Protein AF-A0A927YV69-F1 (afdb_monomer)

Sequence (171 aa):
MAHRVKCYYCGITFDRDKLVDCVKVNGSRYAHLECHLRAQEQKTQEEKDLEMLEQYIINLLQIDYINPRVRKQINDYREQYHYSYTGMLKSLKYFYEVKKNDIAKAKGGIGIIPYVYQDAYNYYYHIWLANQSNQAKPVEQYQPQERVIKIPIPKRVEKKKKLFSFLEEEE

Solvent-accessible surface area (backbone atoms only — not comparable to full-atom values): 10759 Å² total; per-residue (Å²): 133,84,53,72,43,52,22,76,82,81,63,52,74,45,47,57,88,78,45,88,61,64,38,79,77,53,94,94,41,37,25,45,40,69,58,50,50,53,54,60,68,68,48,51,71,66,56,54,33,42,52,52,35,53,53,50,49,28,66,73,70,73,42,99,63,84,52,71,69,41,56,50,50,55,48,47,39,40,72,77,67,65,51,49,50,61,54,54,41,46,17,51,44,37,46,45,70,70,66,59,50,73,69,79,79,42,77,89,47,70,83,59,42,84,79,38,37,64,59,29,50,52,53,56,48,54,52,47,52,52,50,62,68,42,73,84,53,64,72,92,75,64,76,80,86,82,80,86,79,83,79,74,80,85,75,81,81,80,76,81,74,78,91,69,94,79,87,89,86,85,134

Radius of gyration: 31.93 Å; Cα contacts (8 Å, |Δi|>4): 120; chains: 1; bounding box: 104×58×64 Å

Secondary structure (DSSP, 8-state):
---EEEBTTT--EEETTT-S-EEEEETTEEEEHHHHHHHHHTS-HHHHHHHHHHHHHHHHHT-SS--HHHHHHHHHHHHTT---HHHHHHHHHIIIIIS---GGGGTTS-TTHHHHHHHHHHHHHHHHHHHHHHTTS-GGG----------PPPPP------S--SS----

Structure (mmCIF, N/CA/C/O backbone):
data_AF-A0A927YV69-F1
#
_entry.id   AF-A0A927YV69-F1
#
loop_
_atom_site.group_PDB
_atom_site.id
_atom_site.type_symbol
_atom_site.label_atom_id
_atom_site.label_alt_id
_atom_site.label_comp_id
_atom_site.label_asym_id
_atom_site.label_entity_id
_atom_site.label_seq_id
_atom_site.pdbx_PDB_ins_code
_atom_site.Cartn_x
_atom_site.Cartn_y
_atom_site.Cartn_z
_atom_site.occupancy
_atom_site.B_iso_or_equiv
_atom_site.auth_seq_id
_atom_site.auth_comp_id
_atom_site.auth_asym_id
_atom_site.auth_atom_id
_atom_site.pdbx_PDB_model_num
ATOM 1 N N . MET A 1 1 ? 18.018 -28.163 -32.439 1.00 50.75 1 MET A N 1
ATOM 2 C CA . MET A 1 1 ? 18.824 -26.923 -32.495 1.00 50.75 1 MET A CA 1
ATOM 3 C C . MET A 1 1 ? 19.106 -26.502 -31.066 1.00 50.75 1 MET A C 1
ATOM 5 O O . MET A 1 1 ? 18.161 -26.434 -30.301 1.00 50.75 1 MET A O 1
ATOM 9 N N . ALA A 1 2 ? 20.368 -26.310 -30.678 1.00 54.34 2 ALA A N 1
ATOM 10 C CA . ALA A 1 2 ? 20.711 -25.915 -29.312 1.00 54.34 2 ALA A CA 1
ATOM 11 C C . ALA A 1 2 ? 20.435 -24.414 -29.121 1.00 54.34 2 ALA A C 1
ATOM 13 O O . ALA A 1 2 ? 21.134 -23.577 -29.696 1.00 54.34 2 ALA A O 1
ATOM 14 N N . HIS A 1 3 ? 19.395 -24.067 -28.359 1.00 69.12 3 HIS A N 1
ATOM 15 C CA . HIS A 1 3 ? 19.089 -22.675 -28.033 1.00 69.12 3 HIS A CA 1
ATOM 16 C C . HIS A 1 3 ? 20.013 -22.173 -26.912 1.00 69.12 3 HIS A C 1
ATOM 18 O O . HIS A 1 3 ? 19.663 -22.202 -25.730 1.00 69.12 3 HIS A O 1
ATOM 24 N N . ARG A 1 4 ? 21.210 -21.712 -27.299 1.00 78.62 4 ARG A N 1
ATOM 25 C CA . ARG A 1 4 ? 22.166 -21.054 -26.396 1.00 78.62 4 ARG A CA 1
ATOM 26 C C . ARG A 1 4 ? 21.621 -19.702 -25.946 1.00 78.62 4 ARG A C 1
ATOM 28 O O . ARG A 1 4 ? 21.375 -18.824 -26.770 1.00 78.62 4 ARG A O 1
ATOM 35 N N . VAL A 1 5 ? 21.474 -19.523 -24.640 1.00 80.56 5 VAL A N 1
ATOM 36 C CA . VAL A 1 5 ? 21.018 -18.281 -24.006 1.00 80.56 5 VAL A CA 1
ATOM 37 C C . VAL A 1 5 ? 22.045 -17.807 -22.981 1.00 80.56 5 VAL A C 1
ATOM 39 O O . VAL A 1 5 ? 22.773 -18.601 -22.391 1.00 80.56 5 VAL A O 1
ATOM 42 N N . LYS A 1 6 ? 22.135 -16.491 -22.778 1.00 83.50 6 LYS A N 1
ATOM 43 C CA . LYS A 1 6 ? 23.016 -15.882 -21.774 1.00 83.50 6 LYS A CA 1
ATOM 44 C C . LYS A 1 6 ? 22.229 -15.627 -20.491 1.00 83.50 6 LYS A C 1
ATOM 46 O O . LYS A 1 6 ? 21.178 -14.990 -20.550 1.00 83.50 6 LYS A O 1
ATOM 51 N N . CYS A 1 7 ? 22.751 -16.079 -19.351 1.00 82.56 7 CYS A N 1
ATOM 52 C CA . CYS A 1 7 ? 22.155 -15.799 -18.047 1.00 82.56 7 CYS A CA 1
ATOM 53 C C . CYS A 1 7 ? 22.184 -14.295 -17.742 1.00 82.56 7 CYS A C 1
ATOM 55 O O . CYS A 1 7 ? 23.237 -13.665 -17.841 1.00 82.56 7 CYS A O 1
ATOM 57 N N . TYR A 1 8 ? 21.042 -13.735 -17.331 1.00 81.69 8 TYR A N 1
ATOM 58 C CA . TYR A 1 8 ? 20.912 -12.311 -17.004 1.00 81.69 8 TYR A CA 1
ATOM 59 C C . TYR A 1 8 ? 21.804 -11.855 -15.835 1.00 81.69 8 TYR A C 1
ATOM 61 O O . TYR A 1 8 ? 22.323 -10.745 -15.876 1.00 81.69 8 TYR A O 1
ATOM 69 N N . TYR A 1 9 ? 22.010 -12.707 -14.824 1.00 82.56 9 TYR A N 1
ATOM 70 C CA . TYR A 1 9 ? 22.732 -12.334 -13.601 1.00 82.56 9 TYR A CA 1
ATOM 71 C C . TYR A 1 9 ? 24.230 -12.661 -13.654 1.00 82.56 9 TYR A C 1
ATOM 73 O O . TYR A 1 9 ? 25.049 -11.820 -13.306 1.00 82.56 9 TYR A O 1
ATOM 81 N N . CYS A 1 10 ? 24.609 -13.866 -14.101 1.00 80.50 10 CYS A N 1
ATOM 82 C CA . CYS A 1 10 ? 26.016 -14.296 -14.110 1.00 80.50 10 CYS A CA 1
ATOM 83 C C . CYS A 1 10 ? 26.719 -14.130 -15.466 1.00 80.50 10 CYS A C 1
ATOM 85 O O . CYS A 1 10 ? 27.934 -14.267 -15.548 1.00 80.50 10 CYS A O 1
ATOM 87 N N . GLY A 1 11 ? 25.978 -13.874 -16.550 1.00 81.31 11 GLY A N 1
ATOM 88 C CA . GLY A 1 11 ? 26.547 -13.659 -17.882 1.00 81.31 11 GLY A CA 1
ATOM 89 C C . GLY A 1 11 ? 27.100 -14.906 -18.585 1.00 81.31 11 GLY A C 1
ATOM 90 O O . GLY A 1 11 ? 27.575 -14.786 -19.714 1.00 81.31 11 GLY A O 1
ATOM 91 N N . ILE A 1 12 ? 27.012 -16.089 -17.973 1.00 84.94 12 ILE A N 1
ATOM 92 C CA . ILE A 1 12 ? 27.445 -17.361 -18.569 1.00 84.94 12 ILE A CA 1
ATOM 93 C C . ILE A 1 12 ? 26.427 -17.804 -19.631 1.00 84.94 12 ILE A C 1
ATOM 95 O O . ILE A 1 12 ? 25.218 -17.616 -19.465 1.00 84.94 12 ILE A O 1
ATOM 99 N N . THR A 1 13 ? 26.917 -18.371 -20.736 1.00 82.50 13 THR A N 1
ATOM 100 C CA . THR A 1 13 ? 26.061 -18.961 -21.778 1.00 82.50 13 THR A CA 1
ATOM 101 C C . THR A 1 13 ? 25.729 -20.410 -21.440 1.00 82.50 13 THR A C 1
ATOM 103 O O . THR A 1 13 ? 26.623 -21.176 -21.091 1.00 82.50 13 THR A O 1
ATOM 106 N N . PHE A 1 14 ? 24.455 -20.779 -21.537 1.00 81.62 14 PHE A N 1
ATOM 107 C CA . PHE A 1 14 ? 23.969 -22.131 -21.274 1.00 81.62 14 PHE A CA 1
ATOM 108 C C . PHE A 1 14 ? 22.928 -22.547 -22.320 1.00 81.62 14 PHE A C 1
ATOM 110 O O . PHE A 1 14 ? 22.270 -21.706 -22.937 1.00 81.62 14 PHE A O 1
ATOM 117 N N . ASP A 1 15 ? 22.803 -23.852 -22.553 1.00 79.44 15 ASP A N 1
ATOM 118 C CA . ASP A 1 15 ? 21.796 -24.411 -23.459 1.00 79.44 15 ASP A CA 1
ATOM 119 C C . ASP A 1 15 ? 20.459 -24.533 -22.716 1.00 79.44 15 ASP A C 1
ATOM 121 O O . ASP A 1 15 ? 20.340 -25.332 -21.786 1.00 79.44 15 ASP A O 1
ATOM 125 N N . ARG A 1 16 ? 19.438 -23.780 -23.147 1.00 69.00 16 ARG A N 1
ATOM 126 C CA . ARG A 1 16 ? 18.108 -23.775 -22.511 1.00 69.00 16 ARG A CA 1
ATOM 127 C C . ARG A 1 16 ? 17.454 -25.157 -22.491 1.00 69.00 16 ARG A C 1
ATOM 129 O O . ARG A 1 16 ? 16.836 -25.521 -21.506 1.00 69.00 16 ARG A O 1
ATOM 136 N N . ASP A 1 17 ? 17.592 -25.919 -23.574 1.00 70.19 17 ASP A N 1
ATOM 137 C CA . ASP A 1 17 ? 16.862 -27.184 -23.737 1.00 70.19 17 ASP A CA 1
ATOM 138 C C . ASP A 1 17 ? 17.559 -28.373 -23.043 1.00 70.19 17 ASP A C 1
ATOM 140 O O . ASP A 1 17 ? 16.985 -29.452 -22.944 1.00 70.19 17 ASP A O 1
ATOM 144 N N . LYS A 1 18 ? 18.803 -28.189 -22.572 1.00 69.31 18 LYS A N 1
ATOM 145 C CA . LYS A 1 18 ? 19.555 -29.206 -21.812 1.00 69.31 18 LYS A CA 1
ATOM 146 C C . LYS A 1 18 ? 19.528 -28.964 -20.307 1.00 69.31 18 LYS A C 1
ATOM 148 O O . LYS A 1 18 ? 19.755 -29.897 -19.544 1.00 69.31 18 LYS A O 1
ATOM 153 N N . LEU A 1 19 ? 19.306 -27.721 -19.886 1.00 66.12 19 LEU A N 1
ATOM 154 C CA . LEU A 1 19 ? 19.276 -27.336 -18.482 1.00 66.12 19 LEU A CA 1
ATOM 155 C C . LEU A 1 19 ? 17.821 -27.322 -17.993 1.00 66.12 19 LEU A C 1
ATOM 157 O O . LEU A 1 19 ? 17.028 -26.503 -18.452 1.00 66.12 19 LEU A O 1
ATOM 161 N N . VAL A 1 20 ? 17.477 -28.216 -17.063 1.00 63.56 20 VAL A N 1
ATOM 162 C CA . VAL A 1 20 ? 16.111 -28.327 -16.511 1.00 63.56 20 VAL A CA 1
ATOM 163 C C . VAL A 1 20 ? 15.734 -27.078 -15.695 1.00 63.56 20 VAL A C 1
ATOM 165 O O . VAL A 1 20 ? 14.602 -26.608 -15.767 1.00 63.56 20 VAL A O 1
ATOM 168 N N . ASP A 1 21 ? 16.705 -26.466 -15.013 1.00 71.12 21 ASP A N 1
ATOM 169 C CA . ASP A 1 21 ? 16.467 -25.402 -14.030 1.00 71.12 21 ASP A CA 1
ATOM 170 C C . ASP A 1 21 ? 16.721 -23.991 -14.593 1.00 71.12 21 ASP A C 1
ATOM 172 O O . ASP A 1 21 ? 17.604 -23.254 -14.136 1.00 71.12 21 ASP A O 1
ATOM 176 N N . CYS A 1 22 ? 15.958 -23.587 -15.614 1.00 76.81 22 CYS A N 1
ATOM 177 C CA . CYS A 1 22 ? 16.023 -22.234 -16.176 1.00 76.81 22 CYS A CA 1
ATOM 178 C C . CYS A 1 22 ? 14.712 -21.448 -16.008 1.00 76.81 22 CYS A C 1
ATOM 180 O O . CYS A 1 22 ? 13.616 -21.959 -16.221 1.00 76.81 22 CYS A O 1
ATOM 182 N N . VAL A 1 23 ? 14.832 -20.167 -15.644 1.00 81.81 23 VAL A N 1
ATOM 183 C CA . VAL A 1 23 ? 13.699 -19.255 -15.425 1.00 81.81 23 VAL A CA 1
ATOM 184 C C . VAL A 1 23 ? 13.764 -18.091 -16.404 1.00 81.81 23 VAL A C 1
ATOM 186 O O . VAL A 1 23 ? 14.825 -17.525 -16.685 1.00 81.81 23 VAL A O 1
ATOM 189 N N . LYS A 1 24 ? 12.600 -17.717 -16.932 1.00 81.62 24 LYS A N 1
ATOM 190 C CA . LYS A 1 24 ? 12.426 -16.554 -17.801 1.00 81.62 24 LYS A CA 1
ATOM 191 C C . LYS A 1 24 ? 12.266 -15.303 -16.932 1.00 81.62 24 LYS A C 1
ATOM 193 O O . LYS A 1 24 ? 11.266 -15.168 -16.241 1.00 81.62 24 LYS A O 1
ATOM 198 N N . VAL A 1 25 ? 13.254 -14.407 -16.959 1.00 77.06 25 VAL A N 1
ATOM 199 C CA . VAL A 1 25 ? 13.299 -13.230 -16.066 1.00 77.06 25 VAL A CA 1
ATOM 200 C C . VAL A 1 25 ? 12.512 -12.058 -16.645 1.00 77.06 25 VAL A C 1
ATOM 202 O O . VAL A 1 25 ? 11.724 -11.432 -15.948 1.00 77.06 25 VAL A O 1
ATOM 205 N N . ASN A 1 26 ? 12.735 -11.732 -17.921 1.00 73.94 26 ASN A N 1
ATOM 206 C CA . ASN A 1 26 ? 12.067 -10.609 -18.578 1.00 73.94 26 ASN A CA 1
ATOM 207 C C . ASN A 1 26 ? 12.063 -10.797 -20.099 1.00 73.94 26 ASN A C 1
ATOM 209 O O . ASN A 1 26 ? 13.129 -10.970 -20.695 1.00 73.94 26 ASN A O 1
ATOM 213 N N . GLY A 1 27 ? 10.889 -10.735 -20.734 1.00 77.31 27 GLY A N 1
ATOM 214 C CA . GLY A 1 27 ? 10.753 -10.803 -22.191 1.00 77.31 27 GLY A CA 1
ATOM 215 C C . GLY A 1 27 ? 11.503 -11.996 -22.790 1.00 77.31 27 GLY A C 1
ATOM 216 O O . GLY A 1 27 ? 11.134 -13.136 -22.559 1.00 77.31 27 GLY A O 1
ATOM 217 N N . SER A 1 28 ? 12.577 -11.755 -23.543 1.00 75.50 28 SER A N 1
ATOM 218 C CA . SER A 1 28 ? 13.402 -12.800 -24.178 1.00 75.50 28 SER A CA 1
ATOM 219 C C . SER A 1 28 ? 14.591 -13.302 -23.328 1.00 75.50 28 SER A C 1
ATOM 221 O O . SER A 1 28 ? 15.378 -14.120 -23.809 1.00 75.50 28 SER A O 1
ATOM 223 N N . ARG A 1 29 ? 14.796 -12.803 -22.102 1.00 80.62 29 ARG A N 1
ATOM 224 C CA . ARG A 1 29 ? 15.986 -13.101 -21.282 1.00 80.62 29 ARG A CA 1
ATOM 225 C C . ARG A 1 29 ? 15.736 -14.245 -20.298 1.00 80.62 29 ARG A C 1
ATOM 227 O O . ARG A 1 29 ? 14.714 -14.271 -19.612 1.00 80.62 29 ARG A O 1
ATOM 234 N N . TYR A 1 30 ? 16.717 -15.138 -20.190 1.00 84.00 30 TYR A N 1
ATOM 235 C CA . TYR A 1 30 ? 16.701 -16.301 -19.302 1.00 84.00 30 TYR A CA 1
ATOM 236 C C . TYR A 1 30 ? 17.800 -16.200 -18.241 1.00 84.00 30 TYR A C 1
ATOM 238 O O . TYR A 1 30 ? 18.820 -15.536 -18.434 1.00 84.00 30 TYR A O 1
ATOM 246 N N . ALA A 1 31 ? 17.594 -16.870 -17.116 1.00 82.88 31 ALA A N 1
ATOM 247 C CA . ALA A 1 31 ? 18.588 -17.052 -16.070 1.00 82.88 31 ALA A CA 1
ATOM 248 C C . ALA A 1 31 ? 18.529 -18.478 -15.519 1.00 82.88 31 ALA A C 1
ATOM 250 O O . ALA A 1 31 ? 17.516 -19.163 -15.660 1.00 82.88 31 ALA A O 1
ATOM 251 N N . HIS A 1 32 ? 19.608 -18.911 -14.871 1.00 85.25 32 HIS A N 1
ATOM 252 C CA . HIS A 1 32 ? 19.568 -20.105 -14.028 1.00 85.25 32 HIS A CA 1
ATOM 253 C C . HIS A 1 32 ? 18.608 -19.876 -12.855 1.00 85.25 32 HIS A C 1
ATOM 255 O O . HIS A 1 32 ? 18.566 -18.764 -12.315 1.00 85.25 32 HIS A O 1
ATOM 261 N N . LEU A 1 33 ? 17.890 -20.920 -12.436 1.00 83.38 33 LEU A N 1
ATOM 262 C CA . LEU A 1 33 ? 16.987 -20.877 -11.284 1.00 83.38 33 LEU A CA 1
ATOM 263 C C . LEU A 1 33 ? 17.712 -20.373 -10.028 1.00 83.38 33 LEU A C 1
ATOM 265 O O . LEU A 1 33 ? 17.273 -19.404 -9.417 1.00 83.38 33 LEU A O 1
ATOM 269 N N . GLU A 1 34 ? 18.875 -20.944 -9.706 1.00 84.81 34 GLU A N 1
ATOM 270 C CA . GLU A 1 34 ? 19.665 -20.540 -8.535 1.00 84.81 34 GLU A CA 1
ATOM 271 C C . GLU A 1 34 ? 20.090 -19.072 -8.585 1.00 84.81 34 GLU A C 1
ATOM 273 O O . GLU A 1 34 ? 20.022 -18.359 -7.586 1.00 84.81 34 GLU A O 1
ATOM 278 N N . CYS A 1 35 ? 20.522 -18.593 -9.755 1.00 82.31 35 CYS A N 1
ATOM 279 C CA . CYS A 1 35 ? 20.918 -17.197 -9.913 1.00 82.31 35 CYS A CA 1
ATOM 280 C C . CYS A 1 35 ? 19.726 -16.254 -9.729 1.00 82.31 35 CYS A C 1
ATOM 282 O O . CYS A 1 35 ? 19.892 -15.169 -9.178 1.00 82.31 35 CYS A O 1
ATOM 284 N N . HIS A 1 36 ? 18.536 -16.661 -10.175 1.00 83.12 36 HIS A N 1
ATOM 285 C CA . HIS A 1 36 ? 17.317 -15.890 -9.974 1.00 83.12 36 HIS A CA 1
ATOM 286 C C . HIS A 1 36 ? 16.892 -15.871 -8.502 1.00 83.12 36 HIS A C 1
ATOM 288 O O . HIS A 1 36 ? 16.591 -14.800 -7.985 1.00 83.12 36 HIS A O 1
ATOM 294 N N . LEU A 1 37 ? 16.943 -17.015 -7.813 1.00 84.31 37 LEU A N 1
ATOM 295 C CA . LEU A 1 37 ? 16.624 -17.118 -6.387 1.00 84.31 37 LEU A CA 1
ATOM 296 C C . LEU A 1 37 ? 17.586 -16.287 -5.531 1.00 84.31 37 LEU A C 1
ATOM 298 O O . LEU A 1 37 ? 17.134 -15.459 -4.747 1.00 84.31 37 LEU A O 1
ATOM 302 N N . ARG A 1 38 ? 18.902 -16.394 -5.760 1.00 84.56 38 ARG A N 1
ATOM 303 C CA . ARG A 1 38 ? 19.901 -15.563 -5.061 1.00 84.56 38 ARG A CA 1
ATOM 304 C C . ARG A 1 38 ? 19.658 -14.074 -5.283 1.00 84.56 38 ARG A C 1
ATOM 306 O O . ARG A 1 38 ? 19.746 -13.290 -4.345 1.00 84.56 38 ARG A O 1
ATOM 313 N N . ALA A 1 39 ? 19.331 -13.681 -6.514 1.00 80.31 39 ALA A N 1
ATOM 314 C CA . ALA A 1 39 ? 19.010 -12.292 -6.816 1.00 80.31 39 ALA A CA 1
ATOM 315 C C . ALA A 1 39 ? 17.721 -11.829 -6.117 1.00 80.31 39 ALA A C 1
ATOM 317 O O . ALA A 1 39 ? 17.653 -10.682 -5.695 1.00 80.31 39 ALA A O 1
ATOM 318 N N . GLN A 1 40 ? 16.713 -12.696 -5.971 1.00 78.88 40 GLN A N 1
ATOM 319 C CA . GLN A 1 40 ? 15.491 -12.390 -5.220 1.00 78.88 40 GLN A CA 1
ATOM 320 C C . GLN A 1 40 ? 15.734 -12.283 -3.708 1.00 78.88 40 GLN A C 1
ATOM 322 O O . GLN A 1 40 ? 15.177 -11.399 -3.058 1.00 78.88 40 GLN A O 1
ATOM 327 N N . GLU A 1 41 ? 16.576 -13.148 -3.146 1.00 80.1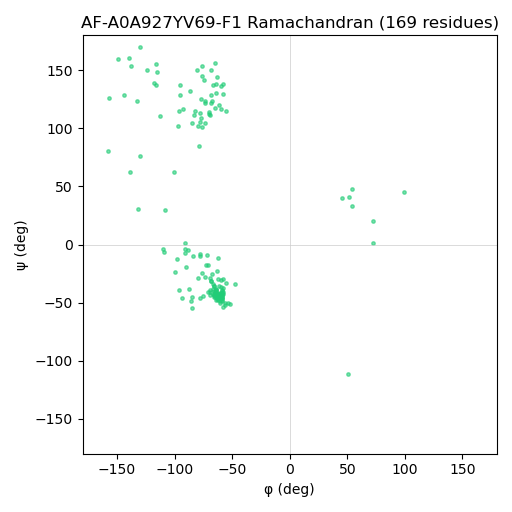9 41 GLU A N 1
ATOM 328 C CA . GLU A 1 41 ? 16.948 -13.116 -1.729 1.00 80.19 41 GLU A CA 1
ATOM 329 C C . GLU A 1 41 ? 17.717 -11.842 -1.378 1.00 80.19 41 GLU A C 1
ATOM 331 O O . GLU A 1 41 ? 17.420 -11.215 -0.360 1.00 80.19 41 GLU A O 1
ATOM 336 N N . GLN A 1 42 ? 18.633 -11.426 -2.259 1.00 81.00 42 GLN A N 1
ATOM 337 C CA . GLN A 1 42 ? 19.442 -10.212 -2.122 1.00 81.00 42 GLN A CA 1
ATOM 338 C C . GLN A 1 42 ? 18.665 -8.907 -2.333 1.00 81.00 42 GLN A C 1
ATOM 340 O O . GLN A 1 42 ? 19.218 -7.842 -2.056 1.00 81.00 42 GLN A O 1
ATOM 345 N N . LYS A 1 43 ? 17.408 -8.957 -2.800 1.00 82.38 43 LYS A N 1
ATOM 346 C CA . LYS A 1 43 ? 16.583 -7.749 -2.915 1.00 82.38 43 LYS A CA 1
ATOM 347 C C . LYS A 1 43 ? 16.448 -7.070 -1.563 1.00 82.38 43 LYS A C 1
ATOM 349 O O . LYS A 1 43 ? 16.206 -7.722 -0.538 1.00 82.38 43 LYS A O 1
ATOM 354 N N . THR A 1 44 ? 16.542 -5.749 -1.582 1.00 87.69 44 THR A N 1
ATOM 355 C CA . THR A 1 44 ? 16.334 -4.946 -0.379 1.00 87.69 44 THR A CA 1
ATOM 356 C C . THR A 1 44 ? 14.885 -5.070 0.091 1.00 87.69 44 THR A C 1
ATOM 358 O O . THR A 1 44 ? 13.980 -5.385 -0.686 1.00 87.69 44 THR A O 1
ATOM 361 N N . GLN A 1 45 ? 14.640 -4.829 1.381 1.00 87.62 45 GLN A N 1
ATOM 362 C CA . GLN A 1 45 ? 13.276 -4.859 1.916 1.00 87.62 45 GLN A CA 1
ATOM 363 C C . GLN A 1 45 ? 12.366 -3.861 1.181 1.00 87.62 45 GLN A C 1
ATOM 365 O O . GLN A 1 45 ? 11.222 -4.185 0.880 1.00 87.62 45 GLN A O 1
ATOM 370 N N . GLU A 1 46 ? 12.892 -2.689 0.817 1.00 87.06 46 GLU A N 1
ATOM 371 C CA . GLU A 1 46 ? 12.133 -1.666 0.096 1.00 87.06 46 GLU A CA 1
ATOM 372 C C . GLU A 1 46 ? 11.685 -2.122 -1.297 1.00 87.06 46 GLU A C 1
ATOM 374 O O . GLU A 1 46 ? 10.563 -1.827 -1.701 1.00 87.06 46 GLU A O 1
ATOM 379 N N . GLU A 1 47 ? 12.528 -2.859 -2.026 1.00 88.81 47 GLU A N 1
ATOM 380 C CA . GLU A 1 47 ? 12.171 -3.416 -3.337 1.00 88.81 47 GLU A CA 1
ATOM 381 C C . GLU A 1 47 ? 11.053 -4.451 -3.212 1.00 88.81 47 GLU A C 1
ATOM 383 O O . GLU A 1 47 ? 10.118 -4.449 -4.009 1.00 88.81 47 GLU A O 1
ATOM 388 N N . LYS A 1 48 ? 11.109 -5.298 -2.177 1.00 90.56 48 LYS A N 1
ATOM 389 C CA . LYS A 1 48 ? 10.047 -6.272 -1.886 1.00 90.56 48 LYS A CA 1
ATOM 390 C C . LYS A 1 48 ? 8.736 -5.565 -1.542 1.00 90.5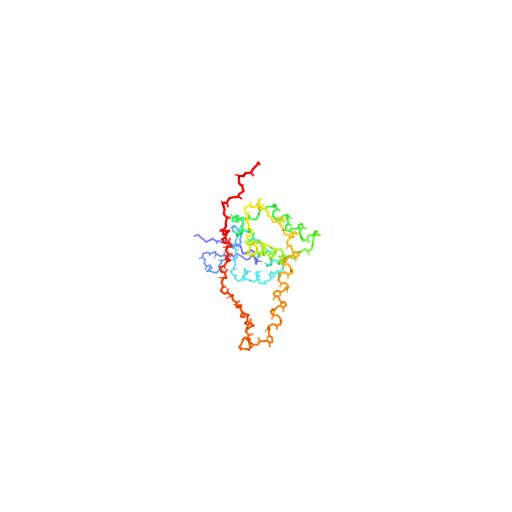6 48 LYS A C 1
ATOM 392 O O . LYS A 1 48 ? 7.676 -5.963 -2.022 1.00 90.56 48 LYS A O 1
ATOM 397 N N . ASP A 1 49 ? 8.802 -4.502 -0.745 1.00 92.56 49 ASP A N 1
ATOM 398 C CA . ASP A 1 49 ? 7.632 -3.709 -0.364 1.00 92.56 49 ASP A CA 1
ATOM 399 C C . ASP A 1 49 ? 7.020 -2.968 -1.562 1.00 92.56 49 ASP A C 1
ATOM 401 O O . ASP A 1 49 ? 5.794 -2.895 -1.683 1.00 92.56 49 ASP A O 1
ATOM 405 N N . LEU A 1 50 ? 7.858 -2.460 -2.469 1.00 92.88 50 LEU A N 1
ATOM 406 C CA . LEU A 1 50 ? 7.420 -1.865 -3.726 1.00 92.88 50 LEU A CA 1
ATOM 407 C C . LEU A 1 50 ? 6.741 -2.909 -4.616 1.00 92.88 50 LEU A C 1
ATOM 409 O O . LEU A 1 50 ? 5.634 -2.660 -5.081 1.00 92.88 50 LEU A O 1
ATOM 413 N N . GLU A 1 51 ? 7.341 -4.087 -4.805 1.00 92.44 51 GLU A N 1
ATOM 414 C CA . GLU A 1 51 ? 6.746 -5.174 -5.597 1.00 92.44 51 GLU A CA 1
ATOM 415 C C . GLU A 1 51 ? 5.381 -5.601 -5.038 1.00 92.44 51 GLU A C 1
ATOM 417 O O . GLU A 1 51 ? 4.424 -5.769 -5.796 1.00 92.44 51 GLU A O 1
ATOM 422 N N . MET A 1 52 ? 5.251 -5.706 -3.712 1.00 94.00 52 MET A N 1
ATOM 423 C CA . MET A 1 52 ? 3.976 -6.008 -3.052 1.00 94.00 52 MET A CA 1
ATOM 424 C C . MET A 1 52 ? 2.922 -4.916 -3.279 1.00 94.00 52 MET A C 1
ATOM 426 O O . MET A 1 52 ? 1.752 -5.223 -3.524 1.00 94.00 52 MET A O 1
ATOM 430 N N . LEU A 1 53 ? 3.317 -3.641 -3.206 1.00 94.50 53 LEU A N 1
ATOM 431 C CA . LEU A 1 53 ? 2.437 -2.512 -3.506 1.00 94.50 53 LEU A CA 1
ATOM 432 C C . LEU A 1 53 ? 1.980 -2.544 -4.969 1.00 94.50 53 LEU A C 1
ATOM 434 O O . LEU A 1 53 ? 0.789 -2.403 -5.249 1.00 94.50 53 LEU A O 1
ATOM 438 N N . GLU A 1 54 ? 2.919 -2.754 -5.888 1.00 93.12 54 GLU A N 1
ATOM 439 C CA . GLU A 1 54 ? 2.672 -2.806 -7.323 1.00 93.12 54 GLU A CA 1
ATOM 440 C C . GLU A 1 54 ? 1.692 -3.938 -7.684 1.00 93.12 54 GLU A C 1
ATOM 442 O O . GLU A 1 54 ? 0.679 -3.698 -8.347 1.00 93.12 54 GLU A O 1
ATOM 447 N N . GLN A 1 55 ? 1.926 -5.149 -7.172 1.00 94.06 55 GLN A N 1
ATOM 448 C CA . GLN A 1 55 ? 1.039 -6.300 -7.367 1.00 94.06 55 GLN A CA 1
ATOM 449 C C . GLN A 1 55 ? -0.366 -6.052 -6.816 1.00 94.06 55 GLN A C 1
ATOM 451 O O . GLN A 1 55 ? -1.362 -6.392 -7.457 1.00 94.06 55 GLN A O 1
ATOM 456 N N . TYR A 1 56 ? -0.469 -5.435 -5.638 1.00 94.25 56 TYR A N 1
ATOM 457 C CA . TYR A 1 56 ? -1.768 -5.124 -5.054 1.00 94.25 56 TYR A CA 1
ATOM 458 C C . TYR A 1 56 ? -2.559 -4.135 -5.920 1.00 94.25 56 TYR A C 1
ATOM 460 O O . TYR A 1 56 ? -3.752 -4.327 -6.133 1.00 94.25 56 TYR A O 1
ATOM 468 N N . ILE A 1 57 ? -1.904 -3.107 -6.462 1.00 92.19 57 ILE A N 1
ATOM 469 C CA . ILE A 1 57 ? -2.538 -2.122 -7.348 1.00 92.19 57 ILE A CA 1
ATOM 470 C C . ILE A 1 57 ? -3.029 -2.771 -8.648 1.00 92.19 57 ILE A C 1
ATOM 472 O O . ILE A 1 57 ? -4.141 -2.475 -9.086 1.00 92.19 57 ILE A O 1
ATOM 476 N N . ILE A 1 58 ? -2.221 -3.650 -9.249 1.00 91.94 58 ILE A N 1
ATOM 477 C CA . ILE A 1 58 ? -2.575 -4.423 -10.452 1.00 91.94 58 ILE A CA 1
ATOM 478 C C . ILE A 1 58 ? -3.853 -5.228 -10.198 1.00 91.94 58 ILE A C 1
ATOM 480 O O . ILE A 1 58 ? -4.817 -5.113 -10.955 1.00 91.94 58 ILE A O 1
ATOM 484 N N . ASN A 1 59 ? -3.897 -5.965 -9.085 1.00 91.81 59 ASN A N 1
ATOM 485 C CA . ASN A 1 59 ? -5.057 -6.772 -8.704 1.00 91.81 59 ASN A CA 1
ATOM 486 C C . ASN A 1 59 ? -6.290 -5.914 -8.390 1.00 91.81 59 ASN A C 1
ATOM 488 O O . ASN A 1 59 ? -7.404 -6.263 -8.775 1.00 91.81 59 ASN A O 1
ATOM 492 N N . LEU A 1 60 ? -6.096 -4.783 -7.708 1.00 90.31 60 LEU A N 1
ATOM 493 C CA . LEU A 1 60 ? -7.168 -3.869 -7.322 1.00 90.31 60 LEU A CA 1
ATOM 494 C C . LEU A 1 60 ? -7.830 -3.209 -8.538 1.00 90.31 60 LEU A C 1
ATOM 496 O O . LEU A 1 60 ? -9.051 -3.076 -8.576 1.00 90.31 60 LEU A O 1
ATOM 500 N N . LEU A 1 61 ? -7.030 -2.760 -9.509 1.00 87.62 61 LEU A N 1
ATOM 501 C CA . LEU A 1 61 ? -7.514 -2.053 -10.697 1.00 87.62 61 LEU A CA 1
ATOM 502 C C . LEU A 1 61 ? -7.823 -2.988 -11.874 1.00 87.62 61 LEU A C 1
ATOM 504 O O . LEU A 1 61 ? -8.368 -2.512 -12.867 1.00 87.62 61 LEU A O 1
ATOM 508 N N . GLN A 1 62 ? -7.493 -4.280 -11.764 1.00 88.25 62 GLN A N 1
ATOM 509 C CA . GLN A 1 62 ? -7.639 -5.283 -12.826 1.00 88.25 62 GLN A CA 1
ATOM 510 C C . GLN A 1 62 ? -6.940 -4.857 -14.129 1.00 88.25 62 GLN A C 1
ATOM 512 O O . GLN A 1 62 ? -7.523 -4.891 -15.210 1.00 88.25 62 GLN A O 1
ATOM 517 N N . ILE A 1 63 ? -5.687 -4.412 -14.010 1.00 87.56 63 ILE A N 1
ATOM 518 C CA . ILE A 1 63 ? -4.850 -3.949 -15.130 1.00 87.56 63 ILE A CA 1
ATOM 519 C C . ILE A 1 63 ? -3.641 -4.868 -15.304 1.00 87.56 63 ILE A C 1
ATOM 521 O O . ILE A 1 63 ? -3.123 -5.371 -14.317 1.00 87.56 63 ILE A O 1
ATOM 525 N N . ASP A 1 64 ? -3.143 -5.041 -16.530 1.00 85.69 64 ASP A N 1
ATOM 526 C CA . ASP A 1 64 ? -1.994 -5.926 -16.802 1.00 85.69 64 ASP A CA 1
ATOM 527 C C . ASP A 1 64 ? -0.653 -5.349 -16.321 1.00 85.69 64 ASP A C 1
ATOM 529 O O . ASP A 1 64 ? 0.297 -6.075 -16.028 1.00 85.69 64 ASP A O 1
ATOM 533 N N . TYR A 1 65 ? -0.554 -4.020 -16.267 1.00 87.06 65 TYR A N 1
ATOM 534 C CA . TYR A 1 65 ? 0.654 -3.305 -15.876 1.00 87.06 65 TYR A CA 1
ATOM 535 C C . TYR A 1 65 ? 0.312 -1.980 -15.200 1.00 87.06 65 TYR A C 1
ATOM 537 O O . TYR A 1 65 ? -0.765 -1.411 -15.380 1.00 87.06 65 TYR A O 1
ATOM 545 N N . ILE A 1 66 ? 1.265 -1.448 -14.439 1.00 87.12 66 ILE A N 1
ATOM 546 C CA . ILE A 1 66 ? 1.078 -0.186 -13.728 1.00 87.12 66 ILE A CA 1
ATOM 547 C C . ILE A 1 66 ? 1.118 0.988 -14.690 1.00 87.12 66 ILE A C 1
ATOM 549 O O . ILE A 1 66 ? 2.106 1.230 -15.385 1.00 87.12 66 ILE A O 1
ATOM 553 N N . ASN A 1 67 ? 0.040 1.766 -14.669 1.00 88.19 67 ASN A N 1
ATOM 554 C CA . ASN A 1 67 ? -0.064 2.994 -15.435 1.00 88.19 67 ASN A CA 1
ATOM 555 C C . ASN A 1 67 ? 1.049 3.985 -15.015 1.00 88.19 67 ASN A C 1
ATOM 557 O O . ASN A 1 67 ? 1.247 4.196 -13.812 1.00 88.19 67 ASN A O 1
ATOM 561 N N . PRO A 1 68 ? 1.730 4.662 -15.964 1.00 89.56 68 PRO A N 1
ATOM 562 C CA . PRO A 1 68 ? 2.697 5.723 -15.669 1.00 89.56 68 PRO A CA 1
ATOM 563 C C . PRO A 1 68 ? 2.199 6.769 -14.663 1.00 89.56 68 PRO A C 1
ATOM 565 O O . PRO A 1 68 ? 2.972 7.250 -13.836 1.00 89.56 68 PRO A O 1
ATOM 568 N N . ARG A 1 69 ? 0.896 7.080 -14.682 1.00 90.19 69 ARG A N 1
ATOM 569 C CA . ARG A 1 69 ? 0.264 7.981 -13.711 1.00 90.19 69 ARG A CA 1
ATOM 570 C C . ARG A 1 69 ? 0.403 7.475 -12.277 1.00 90.19 6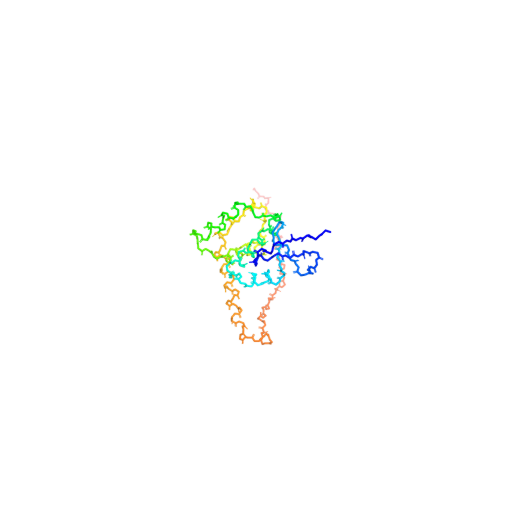9 ARG A C 1
ATOM 572 O O . ARG A 1 69 ? 0.740 8.252 -11.393 1.00 90.19 69 ARG A O 1
ATOM 579 N N . VAL A 1 70 ? 0.147 6.190 -12.052 1.00 92.25 70 VAL A N 1
ATOM 580 C CA . VAL A 1 70 ? 0.234 5.574 -10.725 1.00 92.25 70 VAL A CA 1
ATOM 581 C C . VAL A 1 70 ? 1.686 5.508 -10.265 1.00 92.25 70 VAL A C 1
ATOM 583 O O . VAL A 1 70 ? 1.973 5.847 -9.124 1.00 92.25 70 VAL A O 1
ATOM 586 N N . ARG A 1 71 ? 2.620 5.176 -11.164 1.00 93.06 71 ARG A N 1
ATOM 587 C CA . ARG A 1 71 ? 4.054 5.194 -10.845 1.00 93.06 71 ARG A CA 1
ATOM 588 C C . ARG A 1 71 ? 4.528 6.585 -10.419 1.00 93.06 71 ARG A C 1
ATOM 590 O O . ARG A 1 71 ? 5.243 6.704 -9.430 1.00 93.06 71 ARG A O 1
ATOM 597 N N . LYS A 1 72 ? 4.070 7.633 -11.112 1.00 94.06 72 LYS A N 1
ATOM 598 C CA . LYS A 1 72 ? 4.327 9.017 -10.703 1.00 94.06 72 LYS A CA 1
ATOM 599 C C . LYS A 1 72 ? 3.761 9.306 -9.309 1.00 94.06 72 LYS A C 1
ATOM 601 O O . LYS A 1 72 ? 4.485 9.824 -8.476 1.00 94.06 72 LYS A O 1
ATOM 606 N N . GLN A 1 73 ? 2.521 8.896 -9.029 1.00 93.88 73 GLN A N 1
ATOM 607 C CA . GLN A 1 73 ? 1.910 9.076 -7.705 1.00 93.88 73 GLN A CA 1
ATOM 608 C C . GLN A 1 73 ? 2.711 8.395 -6.587 1.00 93.88 73 GLN A C 1
ATOM 610 O O . GLN A 1 73 ? 2.925 9.006 -5.548 1.00 93.88 73 GLN A O 1
ATOM 615 N N . ILE A 1 74 ? 3.183 7.162 -6.797 1.00 94.31 74 ILE A N 1
ATOM 616 C CA . ILE A 1 74 ? 4.013 6.444 -5.815 1.00 94.31 74 ILE A CA 1
ATOM 617 C C . ILE A 1 74 ? 5.298 7.229 -5.513 1.00 94.31 74 ILE A C 1
ATOM 619 O O . ILE A 1 74 ? 5.655 7.394 -4.346 1.00 94.31 74 ILE A O 1
ATOM 623 N N . ASN A 1 75 ? 5.972 7.730 -6.552 1.00 94.31 75 ASN A N 1
ATOM 624 C CA . ASN A 1 75 ? 7.193 8.518 -6.390 1.00 94.31 75 ASN A CA 1
ATOM 625 C C . ASN A 1 75 ? 6.909 9.849 -5.683 1.00 94.31 75 ASN A C 1
ATOM 627 O O . ASN A 1 75 ? 7.585 10.163 -4.709 1.00 94.31 75 ASN A O 1
ATOM 631 N N . ASP A 1 76 ? 5.855 10.564 -6.086 1.00 95.19 76 ASP A N 1
ATOM 632 C CA . ASP A 1 76 ? 5.432 11.816 -5.450 1.00 95.19 76 ASP A CA 1
ATOM 633 C C . ASP A 1 76 ? 5.140 11.599 -3.949 1.00 95.19 76 ASP A C 1
ATOM 635 O O . ASP A 1 76 ? 5.547 12.398 -3.109 1.00 95.19 76 ASP A O 1
ATOM 639 N N . TYR A 1 77 ? 4.497 10.487 -3.571 1.00 95.25 77 TYR A N 1
ATOM 640 C CA . TYR A 1 77 ? 4.225 10.154 -2.165 1.00 95.25 77 TYR A CA 1
ATOM 641 C C . TYR A 1 77 ? 5.480 9.825 -1.356 1.00 95.25 77 TYR A C 1
ATOM 643 O O . TYR A 1 77 ? 5.531 10.110 -0.157 1.00 95.25 77 TYR A O 1
ATOM 651 N N . ARG A 1 78 ? 6.502 9.255 -1.992 1.00 93.88 78 ARG A N 1
ATOM 652 C CA . ARG A 1 78 ? 7.791 8.998 -1.345 1.00 93.88 78 ARG A CA 1
ATOM 653 C C . ARG A 1 78 ? 8.602 10.284 -1.182 1.00 93.88 78 ARG A C 1
ATOM 655 O O . ARG A 1 78 ? 9.175 10.515 -0.121 1.00 93.88 78 ARG A O 1
ATOM 662 N N . GLU A 1 79 ? 8.646 11.114 -2.218 1.00 94.69 79 GLU A N 1
ATOM 663 C CA . GLU A 1 79 ? 9.478 12.318 -2.257 1.00 94.69 79 GLU A CA 1
ATOM 664 C C . GLU A 1 79 ? 8.869 13.477 -1.464 1.00 94.69 79 GLU A C 1
ATOM 666 O O . GLU A 1 79 ? 9.574 14.105 -0.681 1.00 94.69 79 GLU A O 1
ATOM 671 N N . GLN A 1 80 ? 7.570 13.749 -1.630 1.00 94.56 80 GLN A N 1
ATOM 672 C CA . GLN A 1 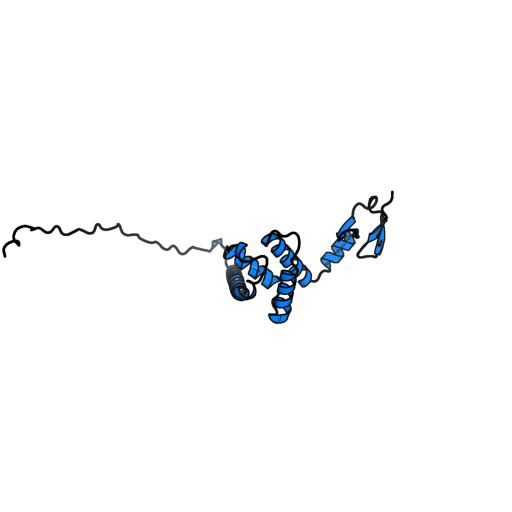80 ? 6.912 14.912 -1.021 1.00 94.56 80 GLN A CA 1
ATOM 673 C C . GLN A 1 80 ? 6.388 14.633 0.388 1.00 94.56 80 GLN A C 1
ATOM 675 O O . GLN A 1 80 ? 6.436 15.505 1.250 1.00 94.56 80 GLN A O 1
ATOM 680 N N . TYR A 1 81 ? 5.854 13.430 0.616 1.00 91.38 81 TYR A N 1
ATOM 681 C CA . TYR A 1 81 ? 5.177 13.076 1.868 1.00 91.38 81 TYR A CA 1
ATOM 682 C C . TYR A 1 81 ? 5.974 12.094 2.735 1.00 91.38 81 TYR A C 1
ATOM 684 O O . TYR A 1 81 ? 5.570 11.813 3.862 1.00 91.38 81 TYR A O 1
ATOM 692 N N . HIS A 1 82 ? 7.097 11.571 2.228 1.00 93.88 82 HIS A N 1
ATOM 693 C CA . HIS A 1 82 ? 7.959 10.607 2.923 1.00 93.88 82 HIS A CA 1
ATOM 694 C C . HIS A 1 82 ? 7.221 9.358 3.423 1.00 93.88 82 HIS A C 1
ATOM 696 O O . HIS A 1 82 ? 7.556 8.778 4.457 1.00 93.88 82 HIS A O 1
ATOM 702 N N . TYR A 1 83 ? 6.203 8.922 2.682 1.00 95.19 83 TYR A N 1
ATOM 703 C CA . TYR A 1 83 ? 5.463 7.710 3.011 1.00 95.19 83 TYR A CA 1
ATOM 704 C C . TYR A 1 83 ? 6.258 6.455 2.650 1.00 95.19 83 TYR A C 1
ATOM 706 O O . TYR A 1 83 ? 6.945 6.399 1.629 1.00 95.19 83 TYR A O 1
ATOM 714 N N . SER A 1 84 ? 6.117 5.412 3.469 1.00 95.25 84 SER A N 1
ATOM 715 C CA . SER A 1 84 ? 6.689 4.099 3.178 1.00 95.25 84 SER A CA 1
ATOM 716 C C . SER A 1 84 ? 5.805 3.317 2.204 1.00 95.25 84 SER A C 1
ATOM 718 O O . SER A 1 84 ? 4.577 3.444 2.219 1.00 95.25 84 SER A O 1
ATOM 720 N N . TYR A 1 85 ? 6.405 2.442 1.392 1.00 95.69 85 TYR A N 1
ATOM 721 C CA . TYR A 1 85 ? 5.655 1.566 0.481 1.00 95.69 85 TYR A CA 1
ATOM 722 C C . TYR A 1 85 ? 4.662 0.666 1.228 1.00 95.69 85 TYR A C 1
ATOM 724 O O . TYR A 1 85 ? 3.514 0.506 0.811 1.00 95.69 85 TYR A O 1
ATOM 732 N N . THR A 1 86 ? 5.060 0.160 2.398 1.00 95.56 86 THR A N 1
ATOM 733 C CA . THR A 1 86 ? 4.181 -0.611 3.287 1.00 95.56 86 THR A CA 1
ATOM 734 C C . THR A 1 86 ? 3.015 0.219 3.819 1.00 95.56 86 THR A C 1
ATOM 736 O O . THR A 1 86 ? 1.894 -0.286 3.907 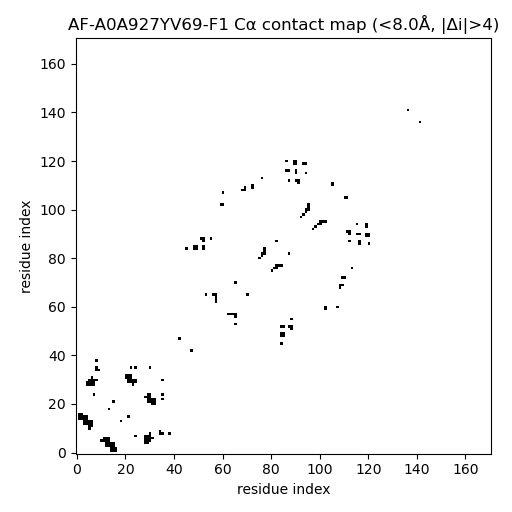1.00 95.56 86 THR A O 1
ATOM 739 N N . GLY A 1 87 ? 3.246 1.494 4.145 1.00 95.56 87 GLY A N 1
ATOM 740 C CA . GLY A 1 87 ? 2.210 2.434 4.563 1.00 95.56 87 GLY A CA 1
ATOM 741 C C . GLY A 1 87 ? 1.210 2.714 3.444 1.00 95.56 87 GLY A C 1
ATOM 742 O O . GLY A 1 87 ? 0.000 2.638 3.665 1.00 95.56 87 GLY A O 1
ATOM 743 N N . MET A 1 88 ? 1.696 2.947 2.221 1.00 96.00 88 MET A N 1
ATOM 744 C CA . MET A 1 88 ? 0.852 3.121 1.032 1.00 96.00 88 MET A CA 1
ATOM 745 C C . MET A 1 88 ? -0.023 1.885 0.778 1.00 96.00 88 MET A C 1
ATOM 747 O O . MET A 1 88 ? -1.235 2.011 0.591 1.00 96.00 88 MET A O 1
ATOM 751 N N . LEU A 1 89 ? 0.558 0.682 0.855 1.00 96.44 89 LEU A N 1
ATOM 752 C CA . LEU A 1 89 ? -0.164 -0.582 0.685 1.00 96.44 89 LEU A CA 1
ATOM 753 C C . LEU A 1 89 ? -1.264 -0.745 1.741 1.00 96.44 89 LEU A C 1
ATOM 755 O O . LEU A 1 89 ? -2.421 -1.010 1.412 1.00 96.44 89 LEU A O 1
ATOM 759 N N . LYS A 1 90 ? -0.920 -0.549 3.017 1.00 96.44 90 LYS A N 1
ATOM 760 C CA . LYS A 1 90 ? -1.868 -0.625 4.137 1.00 96.44 90 LYS A CA 1
ATOM 761 C C . LYS A 1 90 ? -2.997 0.391 4.005 1.00 96.44 90 LYS A C 1
ATOM 763 O O . LYS A 1 90 ? -4.135 0.065 4.333 1.00 96.44 90 LYS A O 1
ATOM 768 N N . SER A 1 91 ? -2.696 1.581 3.492 1.00 96.62 91 SER A N 1
ATOM 769 C CA . SER A 1 91 ? -3.683 2.633 3.237 1.00 96.62 91 SER A CA 1
ATOM 770 C C . SER A 1 91 ? -4.710 2.201 2.195 1.00 96.62 91 SER A C 1
ATOM 772 O O . SER A 1 91 ? -5.913 2.343 2.417 1.00 96.62 91 SER A O 1
ATOM 774 N N . LEU A 1 92 ? -4.256 1.601 1.091 1.00 95.00 92 LEU A N 1
ATOM 775 C CA . LEU A 1 92 ? -5.158 1.067 0.072 1.00 95.00 92 LEU A CA 1
ATOM 776 C C . LEU A 1 92 ? -5.985 -0.113 0.607 1.00 95.00 92 LEU A C 1
ATOM 778 O O . LEU A 1 92 ? -7.197 -0.141 0.398 1.00 95.00 92 LEU A O 1
ATOM 782 N N . LYS A 1 93 ? -5.374 -1.046 1.348 1.00 95.62 93 LYS A N 1
ATOM 783 C CA . LYS A 1 93 ? -6.101 -2.154 1.995 1.00 95.62 93 LYS A CA 1
ATOM 784 C C . LYS A 1 93 ? -7.167 -1.651 2.959 1.00 95.62 93 LYS A C 1
ATOM 786 O O . LYS A 1 93 ? -8.312 -2.077 2.908 1.00 95.62 93 LYS A O 1
ATOM 791 N N . TYR A 1 94 ? -6.827 -0.681 3.799 1.00 95.94 94 TYR A N 1
ATOM 792 C CA . TYR A 1 94 ? -7.785 -0.077 4.717 1.00 95.94 94 TYR A CA 1
ATOM 793 C C . TYR A 1 94 ? -8.969 0.564 3.973 1.00 95.94 94 TYR A C 1
ATOM 795 O O . TYR A 1 94 ? -10.125 0.381 4.348 1.00 95.94 94 TYR A O 1
ATOM 803 N N . PHE A 1 95 ? -8.714 1.279 2.880 1.00 94.94 95 PHE A N 1
ATOM 804 C CA . PHE A 1 95 ? -9.779 1.961 2.153 1.00 94.94 95 PHE A CA 1
ATOM 805 C C . PHE A 1 95 ? -10.722 1.013 1.393 1.00 94.94 95 PHE A C 1
ATOM 807 O O . PHE A 1 95 ? -11.936 1.237 1.396 1.00 94.94 95 PHE A O 1
ATOM 814 N N . TYR A 1 96 ? -10.183 -0.031 0.759 1.00 93.56 96 TYR A N 1
ATOM 815 C CA . TYR A 1 96 ? -10.962 -0.939 -0.090 1.00 93.56 96 TYR A CA 1
ATOM 816 C C . TYR A 1 96 ? -11.424 -2.208 0.631 1.00 93.56 96 TYR A C 1
ATOM 818 O O . TYR A 1 96 ? -12.562 -2.620 0.443 1.00 93.56 96 TYR A O 1
ATOM 826 N N . GLU A 1 97 ? -10.599 -2.809 1.488 1.00 93.94 97 GLU A N 1
ATOM 827 C CA . GLU A 1 97 ? -10.961 -4.039 2.206 1.00 93.94 97 GLU A CA 1
ATOM 828 C C . GLU A 1 97 ? -11.742 -3.725 3.492 1.00 93.94 97 GLU A C 1
ATOM 830 O O . GLU A 1 97 ? -12.775 -4.342 3.755 1.00 93.94 97 GLU A O 1
ATOM 835 N N . VAL A 1 98 ? -11.289 -2.739 4.282 1.00 93.62 98 VAL A N 1
ATOM 836 C CA . VAL A 1 98 ? -11.900 -2.420 5.590 1.00 93.62 98 VAL A CA 1
ATOM 837 C C . VAL A 1 98 ? -13.092 -1.479 5.437 1.00 93.62 98 VAL A C 1
ATOM 839 O O . VAL A 1 98 ? -14.192 -1.804 5.880 1.00 93.62 98 VAL A O 1
ATOM 842 N N . LYS A 1 99 ? -12.909 -0.323 4.782 1.00 93.31 99 LYS A N 1
ATOM 843 C CA . LYS A 1 99 ? -14.001 0.640 4.550 1.00 93.31 99 LYS A CA 1
ATOM 844 C C . LYS A 1 99 ? -14.941 0.233 3.399 1.00 93.31 99 LYS A C 1
ATOM 846 O O . LYS A 1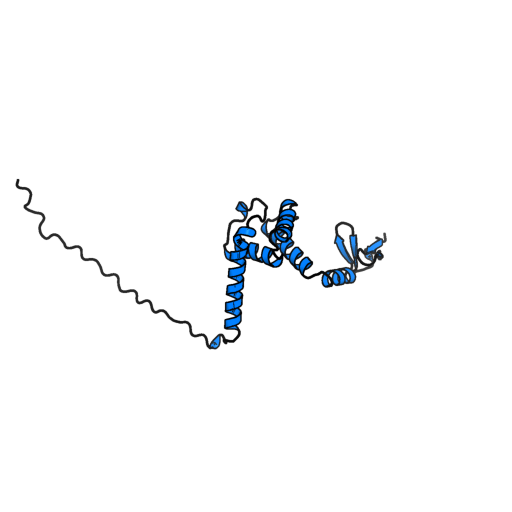 99 ? -15.991 0.851 3.261 1.00 93.31 99 LYS A O 1
ATOM 851 N N . LYS A 1 100 ? -14.598 -0.794 2.604 1.00 91.06 100 LYS A N 1
ATOM 852 C CA . LYS A 1 100 ? -15.414 -1.334 1.491 1.00 91.06 100 LYS A CA 1
ATOM 853 C C . LYS A 1 100 ? -15.904 -0.274 0.498 1.00 91.06 100 LYS A C 1
ATOM 855 O O . LYS A 1 100 ? -17.050 -0.304 0.058 1.00 91.06 100 LYS A O 1
ATOM 860 N N . ASN A 1 101 ? -15.044 0.684 0.162 1.00 89.12 101 ASN A N 1
ATOM 861 C CA . ASN A 1 101 ? -15.388 1.721 -0.807 1.00 89.12 101 ASN A CA 1
ATOM 862 C C . ASN A 1 101 ? -15.348 1.211 -2.253 1.00 89.12 101 ASN A C 1
ATOM 864 O O . ASN A 1 101 ? -14.576 0.315 -2.592 1.00 89.12 101 ASN A O 1
ATOM 868 N N . ASP A 1 102 ? -16.128 1.855 -3.124 1.00 87.19 102 ASP A N 1
ATOM 869 C CA . ASP A 1 102 ? -16.187 1.516 -4.547 1.00 87.19 102 ASP A CA 1
ATOM 870 C C . ASP A 1 102 ? -14.886 1.858 -5.287 1.00 87.19 102 ASP A C 1
ATOM 872 O O . ASP A 1 102 ? -14.428 3.006 -5.294 1.00 87.19 102 ASP A O 1
ATOM 876 N N . ILE A 1 103 ? -14.358 0.882 -6.024 1.00 83.56 103 ILE A N 1
ATOM 877 C CA . ILE A 1 103 ? -13.151 1.024 -6.855 1.00 83.56 103 ILE A CA 1
ATOM 878 C C . ILE A 1 103 ? -13.412 1.933 -8.069 1.00 83.56 103 ILE A C 1
ATOM 880 O O . ILE A 1 103 ? -12.523 2.660 -8.511 1.00 83.56 103 ILE A O 1
ATOM 884 N N . ALA A 1 104 ? -14.653 1.987 -8.567 1.00 80.56 104 ALA A N 1
ATOM 885 C CA . ALA A 1 104 ? -15.028 2.792 -9.734 1.00 80.56 104 ALA A CA 1
ATOM 886 C C . ALA A 1 104 ? -14.720 4.295 -9.567 1.00 80.56 104 ALA A C 1
ATOM 888 O O . ALA A 1 104 ? -14.408 4.990 -10.536 1.00 80.56 104 ALA A O 1
ATOM 889 N N . LYS A 1 105 ? -14.745 4.806 -8.328 1.00 79.19 105 LYS A N 1
ATOM 890 C CA . LYS A 1 105 ? -14.468 6.221 -8.027 1.00 79.19 105 LYS A CA 1
ATOM 891 C C . LYS A 1 105 ? -12.989 6.585 -8.177 1.00 79.19 105 LYS A C 1
ATOM 893 O O . LYS A 1 105 ? -12.669 7.762 -8.320 1.00 79.19 105 LYS A O 1
ATOM 898 N N . ALA A 1 106 ? -12.097 5.595 -8.198 1.00 74.81 106 ALA A N 1
ATOM 899 C CA . ALA A 1 106 ? -10.656 5.801 -8.272 1.00 74.81 106 ALA A CA 1
ATOM 900 C C . ALA A 1 106 ? -10.174 6.305 -9.645 1.00 74.81 106 ALA A C 1
ATOM 902 O O . ALA A 1 106 ? -9.059 6.819 -9.743 1.00 74.81 106 ALA A O 1
ATOM 903 N N . LYS A 1 107 ? -10.988 6.172 -10.710 1.00 80.25 107 LYS A N 1
ATOM 904 C CA . LYS A 1 107 ? -10.657 6.591 -12.091 1.00 80.25 107 LYS A CA 1
ATOM 905 C C . LYS A 1 107 ? -9.240 6.160 -12.529 1.00 80.25 107 LYS A C 1
ATOM 907 O O . LYS A 1 107 ? -8.515 6.931 -13.159 1.00 80.25 107 LYS A O 1
ATOM 912 N N . GLY A 1 108 ? -8.836 4.945 -12.145 1.00 79.56 108 GLY A N 1
ATOM 913 C CA . GLY A 1 108 ? -7.542 4.350 -12.502 1.00 79.56 108 GLY A CA 1
ATOM 914 C C . GLY A 1 108 ? -6.315 4.946 -11.799 1.00 79.56 108 GLY A C 1
ATOM 915 O O . GLY A 1 108 ? -5.208 4.814 -12.317 1.00 79.56 108 GLY A O 1
ATOM 916 N N . GLY A 1 109 ? -6.484 5.631 -10.662 1.00 86.31 109 GLY A N 1
ATOM 917 C CA . GLY A 1 109 ? -5.382 6.197 -9.877 1.00 86.31 109 GLY A CA 1
ATOM 918 C C . GLY A 1 109 ? -5.435 5.843 -8.389 1.00 86.31 109 GLY A C 1
ATOM 919 O O . GLY A 1 109 ? -6.443 5.363 -7.881 1.00 86.31 109 GLY A O 1
ATOM 920 N N . ILE A 1 110 ? -4.351 6.149 -7.673 1.00 90.69 110 ILE A N 1
ATOM 921 C CA . ILE A 1 110 ? -4.199 5.917 -6.221 1.00 90.69 110 ILE A CA 1
ATOM 922 C C . ILE A 1 110 ? -4.240 7.224 -5.411 1.00 90.69 110 ILE A C 1
ATOM 924 O O . ILE A 1 110 ? -3.666 7.330 -4.331 1.00 90.69 110 ILE A O 1
ATOM 928 N N . GLY A 1 111 ? -4.969 8.222 -5.923 1.00 91.06 111 GLY A N 1
ATOM 929 C CA . GLY A 1 111 ? -5.051 9.580 -5.362 1.00 91.06 111 GLY A CA 1
ATOM 930 C C . GLY A 1 111 ? -5.640 9.681 -3.952 1.00 91.06 111 GLY A C 1
ATOM 931 O O . GLY A 1 111 ? -5.565 10.735 -3.333 1.00 91.06 111 GLY A O 1
ATOM 932 N N . ILE A 1 112 ? -6.235 8.599 -3.451 1.00 92.94 112 ILE A N 1
ATOM 933 C CA . ILE A 1 112 ? -6.865 8.551 -2.133 1.00 92.94 112 ILE A CA 1
ATOM 934 C C . ILE A 1 112 ? -5.846 8.457 -0.991 1.00 92.94 112 ILE A C 1
ATOM 936 O O . ILE A 1 112 ? -6.158 8.875 0.120 1.00 92.94 112 ILE A O 1
ATOM 940 N N . ILE A 1 113 ? -4.636 7.942 -1.257 1.00 94.31 113 ILE A N 1
ATOM 941 C CA . ILE A 1 113 ? -3.647 7.596 -0.224 1.00 94.31 113 ILE A CA 1
ATOM 942 C C . ILE A 1 113 ? -3.385 8.752 0.753 1.00 94.31 113 ILE A C 1
ATOM 944 O O . ILE A 1 113 ? -3.546 8.512 1.948 1.00 94.31 113 ILE A O 1
ATOM 948 N N . PRO A 1 114 ? -3.078 9.992 0.320 1.00 95.19 114 PRO A N 1
ATOM 949 C CA . PRO A 1 114 ? -2.767 11.080 1.253 1.00 95.19 114 PRO A CA 1
ATOM 950 C C . PRO A 1 114 ? -3.896 11.400 2.238 1.00 95.19 114 PRO A C 1
ATOM 952 O O . PRO A 1 114 ? -3.636 11.793 3.369 1.00 95.19 114 PRO A O 1
ATOM 955 N N . TYR A 1 115 ? -5.152 11.193 1.836 1.00 94.19 115 TYR A N 1
ATOM 956 C CA . TYR A 1 115 ? -6.317 11.490 2.671 1.00 94.19 115 TYR A CA 1
ATOM 957 C C . TYR A 1 115 ? -6.596 10.406 3.713 1.00 94.19 115 TYR A C 1
ATOM 959 O O . TYR A 1 115 ? -7.159 10.695 4.762 1.00 94.19 115 TYR A O 1
ATOM 967 N N . VAL A 1 116 ? -6.230 9.155 3.424 1.00 95.75 116 VAL A N 1
ATOM 968 C CA . VAL A 1 116 ? -6.560 7.996 4.273 1.00 95.75 116 VAL A CA 1
ATOM 969 C C . VAL A 1 116 ? -5.350 7.412 4.988 1.00 95.75 116 VAL A C 1
ATOM 971 O O . VAL A 1 116 ? -5.512 6.495 5.788 1.00 95.75 116 VAL A O 1
ATOM 974 N N . TYR A 1 117 ? -4.149 7.931 4.723 1.00 96.75 117 TYR A N 1
ATOM 975 C CA . TYR A 1 117 ? -2.907 7.421 5.296 1.00 96.75 117 TYR A CA 1
ATOM 976 C C . TYR A 1 117 ? -2.925 7.463 6.825 1.00 96.75 117 TYR A C 1
ATOM 978 O O . TYR A 1 117 ? -2.640 6.460 7.478 1.00 96.75 117 TYR A O 1
ATOM 986 N N . GLN A 1 118 ? -3.328 8.600 7.402 1.00 96.38 118 GLN A N 1
ATOM 987 C CA . GLN A 1 118 ? -3.387 8.759 8.854 1.00 96.38 118 GLN A CA 1
ATOM 988 C C . GLN A 1 118 ? -4.458 7.863 9.489 1.00 96.38 118 GLN A C 1
ATOM 990 O O . GLN A 1 118 ? -4.198 7.219 10.505 1.00 96.38 118 GLN A O 1
ATOM 995 N N . ASP A 1 119 ? -5.639 7.768 8.871 1.00 96.69 119 ASP A N 1
ATOM 996 C CA . ASP A 1 119 ? -6.707 6.872 9.328 1.00 96.69 119 ASP A CA 1
ATOM 997 C C . ASP A 1 119 ? -6.241 5.412 9.335 1.00 96.69 119 ASP A C 1
ATOM 999 O O . ASP A 1 119 ? -6.449 4.685 10.308 1.00 96.69 119 ASP A O 1
ATOM 1003 N N . ALA A 1 120 ? -5.591 4.984 8.249 1.00 97.31 120 ALA A N 1
ATOM 1004 C CA . ALA A 1 120 ? -5.067 3.635 8.116 1.00 97.31 120 ALA A CA 1
ATOM 1005 C C . ALA A 1 120 ? -3.977 3.364 9.158 1.00 97.31 120 ALA A C 1
ATOM 1007 O O . ALA A 1 120 ? -3.992 2.313 9.799 1.00 97.31 120 ALA A O 1
ATOM 1008 N N . TYR A 1 121 ? -3.063 4.316 9.369 1.00 96.69 121 TYR A N 1
ATOM 1009 C CA . TYR A 1 121 ? -2.044 4.228 10.411 1.00 96.69 121 TYR A CA 1
ATOM 1010 C C . TYR A 1 121 ? -2.678 4.015 11.789 1.00 96.69 121 TYR A C 1
ATOM 1012 O O . TYR A 1 121 ? -2.348 3.041 12.465 1.00 96.69 121 TYR A O 1
ATOM 1020 N N . ASN A 1 122 ? -3.643 4.860 12.165 1.00 97.62 122 ASN A N 1
ATOM 1021 C CA . ASN A 1 122 ? -4.341 4.762 13.446 1.00 97.62 122 ASN A CA 1
ATOM 1022 C C . ASN A 1 122 ? -5.048 3.406 13.596 1.00 97.62 122 ASN A C 1
ATOM 1024 O O . ASN A 1 122 ? -4.936 2.759 14.634 1.00 97.62 122 ASN A O 1
ATOM 1028 N N . TYR A 1 123 ? -5.723 2.933 12.545 1.00 97.31 123 TYR A N 1
ATOM 1029 C CA . TYR A 1 123 ? -6.406 1.640 12.545 1.00 97.31 123 T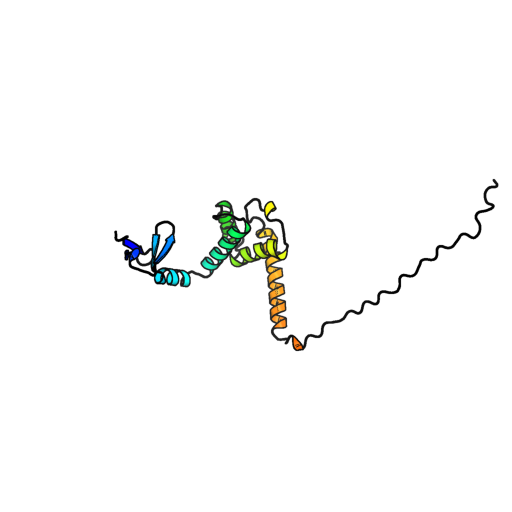YR A CA 1
ATOM 1030 C C . TYR A 1 123 ? -5.455 0.473 12.852 1.00 97.31 123 TYR A C 1
ATOM 1032 O O . TYR A 1 123 ? -5.694 -0.297 13.785 1.00 97.31 123 TYR A O 1
ATOM 1040 N N . TYR A 1 124 ? -4.350 0.355 12.110 1.00 96.69 124 TYR A N 1
ATOM 1041 C CA . TYR A 1 124 ? -3.384 -0.723 12.343 1.00 96.69 124 TYR A CA 1
ATOM 1042 C C . TYR A 1 124 ? -2.637 -0.561 13.667 1.00 96.69 124 TYR A C 1
ATOM 1044 O O . TYR A 1 124 ? -2.300 -1.563 14.299 1.00 96.69 124 TYR A O 1
ATOM 1052 N N . TYR A 1 125 ? -2.407 0.675 14.107 1.00 97.31 125 TYR A N 1
ATOM 1053 C CA . TYR A 1 125 ? -1.807 0.958 15.403 1.00 97.31 125 TYR A CA 1
ATOM 1054 C C . TYR A 1 125 ? -2.701 0.484 16.557 1.00 97.31 125 TYR A C 1
ATOM 1056 O O . TYR A 1 125 ? -2.223 -0.204 17.456 1.00 97.31 125 TYR A O 1
ATOM 1064 N N . HIS A 1 126 ? -4.010 0.743 16.502 1.00 97.12 126 HIS A N 1
ATOM 1065 C CA . HIS A 1 126 ? -4.955 0.249 17.507 1.00 97.12 126 HIS A CA 1
ATOM 1066 C C . HIS A 1 126 ? -5.049 -1.280 17.533 1.00 97.12 126 HIS A C 1
ATOM 1068 O O . HIS A 1 126 ? -5.091 -1.864 18.615 1.00 97.12 126 HIS A O 1
ATOM 1074 N N . ILE A 1 127 ? -5.021 -1.938 16.369 1.00 95.50 127 ILE A N 1
ATOM 1075 C CA . ILE A 1 127 ? -4.955 -3.408 16.296 1.00 95.50 127 ILE A CA 1
ATOM 1076 C C . ILE A 1 127 ? -3.677 -3.922 16.958 1.00 95.50 127 ILE A C 1
ATOM 1078 O O . ILE A 1 127 ? -3.718 -4.875 17.732 1.00 95.50 127 ILE A O 1
ATOM 1082 N N . TRP A 1 128 ? -2.540 -3.291 16.671 1.00 95.75 128 TRP A N 1
ATOM 1083 C CA . TRP A 1 128 ? -1.264 -3.676 17.260 1.00 95.75 128 TRP A CA 1
ATOM 1084 C C . TRP A 1 128 ? -1.263 -3.510 18.787 1.00 95.75 128 TRP A C 1
ATOM 1086 O O . TRP A 1 128 ? -0.876 -4.442 19.489 1.00 95.75 128 TRP A O 1
ATOM 1096 N N . LEU A 1 129 ? -1.780 -2.390 19.304 1.00 95.88 129 LEU A N 1
ATOM 1097 C CA . LEU A 1 129 ? -1.935 -2.154 20.744 1.00 95.88 129 LEU A CA 1
ATOM 1098 C C . LEU A 1 129 ? -2.835 -3.205 21.407 1.00 95.88 129 LEU A C 1
ATOM 1100 O O . LEU A 1 129 ? -2.487 -3.745 22.458 1.00 95.88 129 LEU A O 1
ATOM 1104 N N . ALA A 1 130 ? -3.973 -3.524 20.784 1.00 92.75 130 ALA A N 1
ATOM 1105 C CA . ALA A 1 130 ? -4.873 -4.567 21.265 1.00 92.75 130 ALA A CA 1
ATOM 1106 C C . ALA A 1 130 ? -4.152 -5.920 21.331 1.00 92.75 130 ALA A C 1
ATOM 1108 O O . ALA A 1 130 ? -4.160 -6.569 22.377 1.00 92.75 130 ALA A O 1
ATOM 1109 N N . ASN A 1 131 ? -3.454 -6.303 20.257 1.00 92.44 131 ASN A N 1
ATOM 1110 C CA . ASN A 1 131 ? -2.679 -7.541 20.202 1.00 92.44 131 ASN A CA 1
ATOM 1111 C C . ASN A 1 131 ? -1.606 -7.586 21.291 1.00 92.44 131 ASN A C 1
ATOM 1113 O O . ASN A 1 131 ? -1.501 -8.587 21.992 1.00 92.44 131 ASN A O 1
ATOM 1117 N N . GLN A 1 132 ? -0.863 -6.497 21.489 1.00 92.56 132 GLN A N 1
ATOM 1118 C CA . GLN A 1 132 ? 0.153 -6.406 22.533 1.00 92.56 132 GLN A CA 1
ATOM 1119 C C . GLN A 1 132 ? -0.455 -6.569 23.934 1.00 92.56 132 GLN A C 1
ATOM 1121 O O . GLN A 1 132 ? 0.067 -7.325 24.748 1.00 92.56 132 GLN A O 1
ATOM 1126 N N . SER A 1 133 ? -1.598 -5.931 24.209 1.00 89.50 133 SER A N 1
ATOM 1127 C CA . SER A 1 133 ? -2.291 -6.080 25.497 1.00 89.50 133 SER A CA 1
ATOM 1128 C C . SER A 1 133 ? -2.866 -7.485 25.731 1.00 89.50 133 SER A C 1
ATOM 1130 O O . SER A 1 133 ? -3.038 -7.902 26.879 1.00 89.50 133 SER A O 1
ATOM 1132 N N . ASN A 1 134 ? -3.157 -8.210 24.648 1.00 87.75 134 ASN A N 1
ATOM 1133 C CA . ASN A 1 134 ? -3.741 -9.547 24.678 1.00 87.75 134 ASN A CA 1
ATOM 1134 C C . ASN A 1 134 ? -2.689 -10.661 24.723 1.00 87.75 134 ASN A C 1
ATOM 1136 O O . ASN A 1 134 ? -3.013 -11.755 25.165 1.00 87.75 134 ASN A O 1
ATOM 1140 N N . GLN A 1 135 ? -1.432 -10.403 24.342 1.00 86.00 135 GLN A N 1
ATOM 1141 C CA . GLN A 1 135 ? -0.351 -11.402 24.389 1.00 86.00 135 GLN A CA 1
ATOM 1142 C C . GLN A 1 135 ? -0.163 -12.028 25.779 1.00 86.00 135 GLN A C 1
ATOM 1144 O O . GLN A 1 135 ? 0.189 -13.198 25.880 1.00 86.00 135 GLN A O 1
ATOM 1149 N N . ALA A 1 136 ? -0.410 -11.264 26.844 1.00 81.88 136 ALA A N 1
ATOM 1150 C CA . ALA A 1 136 ? -0.266 -11.728 28.222 1.00 81.88 136 ALA A CA 1
ATOM 1151 C C . ALA A 1 136 ? -1.532 -12.394 28.797 1.00 81.88 136 ALA A C 1
ATOM 1153 O O . ALA A 1 136 ? -1.506 -12.852 29.938 1.00 81.88 136 ALA A O 1
ATOM 1154 N N . LYS A 1 137 ? -2.652 -12.414 28.059 1.00 80.56 137 LYS A N 1
ATOM 1155 C CA . LYS A 1 137 ? -3.953 -12.877 28.560 1.00 80.56 137 LYS A CA 1
ATOM 1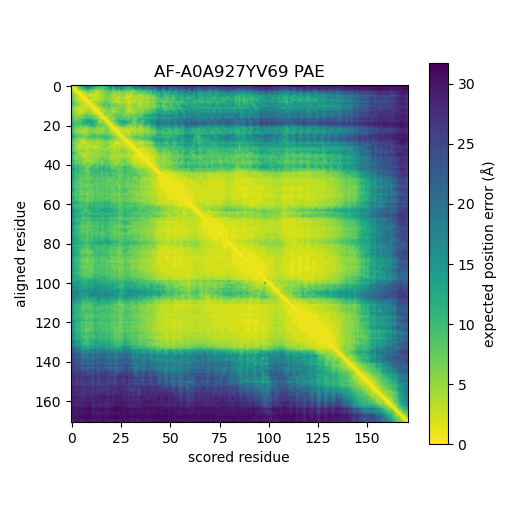156 C C . LYS A 1 137 ? -4.369 -14.166 27.844 1.00 80.56 137 LYS A C 1
ATOM 1158 O O . LYS A 1 137 ? -4.695 -14.106 26.659 1.00 80.56 137 LYS A O 1
ATOM 1163 N N . PRO A 1 138 ? -4.395 -15.321 28.528 1.00 79.88 138 PRO A N 1
ATOM 1164 C CA . PRO A 1 138 ? -4.907 -16.548 27.932 1.00 79.88 138 PRO A CA 1
ATOM 1165 C C . PRO A 1 138 ? -6.414 -16.423 27.672 1.00 79.88 138 PRO A C 1
ATOM 1167 O O . PRO A 1 138 ? -7.168 -15.920 28.510 1.00 79.88 138 PRO A O 1
ATOM 1170 N N . VAL A 1 139 ? -6.858 -16.888 26.502 1.00 76.62 139 VAL A N 1
ATOM 1171 C CA . VAL A 1 139 ? -8.261 -16.788 26.063 1.00 76.62 139 VAL A CA 1
ATOM 1172 C C . VAL A 1 139 ? -9.194 -17.561 27.000 1.00 76.62 139 VAL A C 1
ATOM 1174 O O . VAL A 1 139 ? -10.326 -17.132 27.206 1.00 76.62 139 VAL A O 1
ATOM 1177 N N . GLU A 1 140 ? -8.720 -18.639 27.637 1.00 78.25 140 GLU A N 1
ATOM 1178 C CA . GLU A 1 140 ? -9.541 -19.442 28.557 1.00 78.25 140 GLU A CA 1
ATOM 1179 C C . GLU A 1 140 ? -10.014 -18.662 29.794 1.00 78.25 140 GLU A C 1
ATOM 1181 O O . GLU A 1 140 ? -11.014 -19.025 30.409 1.00 78.25 140 GLU A O 1
ATOM 1186 N N . GLN A 1 141 ? -9.319 -17.583 30.165 1.00 74.31 141 GLN A N 1
ATOM 1187 C CA . GLN A 1 141 ? -9.665 -16.754 31.323 1.00 74.31 141 GLN A CA 1
ATOM 1188 C C . GLN A 1 141 ? -10.599 -15.589 30.966 1.00 74.31 141 GLN A C 1
ATOM 1190 O O . GLN A 1 141 ? -11.020 -14.836 31.846 1.00 74.31 141 GLN A O 1
ATOM 1195 N N . TYR A 1 142 ? -10.925 -15.410 29.684 1.00 78.31 142 TYR A N 1
ATOM 1196 C CA . TYR A 1 142 ? -11.789 -14.325 29.245 1.00 78.31 142 TYR A CA 1
ATOM 1197 C C . TYR A 1 142 ? -13.261 -14.649 29.525 1.00 78.31 142 TYR A C 1
ATOM 1199 O O . TYR A 1 142 ? -13.889 -15.436 28.819 1.00 78.31 142 TYR A O 1
ATOM 1207 N N . GLN A 1 143 ? -13.831 -14.000 30.541 1.00 77.38 143 GLN A N 1
ATOM 1208 C CA . GLN A 1 143 ? -15.274 -14.000 30.781 1.00 77.38 143 GLN A CA 1
ATOM 1209 C C . GLN A 1 143 ? -15.909 -12.777 30.096 1.00 77.38 143 GLN A C 1
ATOM 1211 O O . GLN A 1 143 ? -15.582 -11.641 30.460 1.00 77.38 143 GLN A O 1
ATOM 1216 N N . PRO A 1 144 ? -16.795 -12.965 29.099 1.00 77.94 144 PRO A N 1
ATOM 1217 C CA . PRO A 1 144 ? -17.473 -11.853 28.449 1.00 77.94 144 PRO A CA 1
ATOM 1218 C C . PRO A 1 144 ? -18.380 -11.127 29.449 1.00 77.94 144 PRO A C 1
ATOM 1220 O O . PRO A 1 144 ? -19.085 -11.749 30.240 1.00 77.94 144 PRO A O 1
ATOM 1223 N N . GLN A 1 145 ? -18.387 -9.794 29.406 1.00 78.62 145 GLN A N 1
ATOM 1224 C CA . GLN A 1 145 ? -19.328 -9.015 30.208 1.00 78.62 145 GLN A CA 1
ATOM 1225 C C . GLN A 1 145 ? -20.728 -9.115 29.598 1.00 78.62 145 GLN A C 1
ATOM 1227 O O . GLN A 1 145 ? -21.027 -8.483 28.583 1.00 78.62 145 GLN A O 1
ATOM 1232 N N . GLU A 1 146 ? -21.596 -9.904 30.221 1.00 82.25 146 GLU A N 1
ATOM 1233 C CA . GLU A 1 146 ? -22.988 -10.028 29.804 1.00 82.25 146 GLU A CA 1
ATOM 1234 C C . GLU A 1 146 ? -23.781 -8.770 30.189 1.00 82.25 146 GLU A C 1
ATOM 1236 O O . GLU A 1 146 ? -23.884 -8.394 31.358 1.00 82.25 146 GLU A O 1
ATOM 1241 N N . ARG A 1 147 ? -24.383 -8.106 29.196 1.00 82.31 147 ARG A N 1
ATOM 1242 C CA . ARG A 1 147 ? -25.404 -7.076 29.429 1.00 82.31 147 ARG A CA 1
ATOM 1243 C C . ARG A 1 147 ? -26.783 -7.700 29.275 1.00 82.31 147 ARG A C 1
ATOM 1245 O O . ARG A 1 147 ? -27.269 -7.875 28.161 1.00 82.31 147 ARG A O 1
ATOM 1252 N N . VAL A 1 148 ? -27.439 -7.990 30.396 1.00 83.62 148 VAL A N 1
ATOM 1253 C CA . VAL A 1 148 ? -28.833 -8.451 30.397 1.00 83.62 148 VAL A CA 1
ATOM 1254 C C . VAL A 1 148 ? -29.758 -7.258 30.148 1.00 83.62 148 VAL A C 1
ATOM 1256 O O . VAL A 1 148 ? -30.042 -6.470 31.050 1.00 83.62 148 VAL A O 1
ATOM 1259 N N . ILE A 1 149 ? -30.238 -7.115 28.912 1.00 84.19 149 ILE A N 1
ATOM 1260 C CA . ILE A 1 149 ? -31.245 -6.110 28.551 1.00 84.19 149 ILE A CA 1
ATOM 1261 C C . ILE A 1 149 ? -32.628 -6.695 28.851 1.00 84.19 149 ILE A C 1
ATOM 1263 O O . ILE A 1 149 ? -33.136 -7.536 28.112 1.00 84.19 149 ILE A O 1
ATOM 1267 N N . LYS A 1 150 ? -33.261 -6.250 29.942 1.00 85.94 150 LYS A N 1
ATOM 1268 C CA . LYS A 1 150 ? -34.662 -6.586 30.230 1.00 85.94 150 LYS A CA 1
ATOM 1269 C C . LYS A 1 150 ? -35.568 -5.684 29.396 1.00 85.94 150 LYS A C 1
ATOM 1271 O O . LYS A 1 150 ? -35.759 -4.521 29.740 1.00 85.94 150 LYS A O 1
ATOM 1276 N N . ILE A 1 151 ? -36.115 -6.214 28.304 1.00 84.69 151 ILE A N 1
ATOM 1277 C CA . ILE A 1 151 ? -37.129 -5.519 27.504 1.00 84.69 151 ILE A CA 1
ATOM 1278 C C . ILE A 1 151 ? -38.471 -5.657 28.243 1.00 84.69 151 ILE A C 1
ATOM 1280 O O . ILE A 1 151 ? -38.967 -6.778 28.378 1.00 84.69 151 ILE A O 1
ATOM 1284 N N . PRO A 1 152 ? -39.061 -4.569 28.772 1.00 87.00 152 PRO A N 1
ATOM 1285 C CA . PRO A 1 152 ? -40.368 -4.647 29.409 1.00 87.00 152 PRO A CA 1
ATOM 1286 C C . PRO A 1 152 ? -41.452 -4.949 28.367 1.00 87.00 152 PRO A C 1
ATOM 1288 O O . PRO A 1 152 ? -41.355 -4.535 27.212 1.00 87.00 152 PRO A O 1
ATOM 1291 N N . ILE A 1 153 ? -42.515 -5.636 28.791 1.00 85.75 153 ILE A N 1
ATOM 1292 C CA . ILE A 1 153 ? -43.680 -5.910 27.941 1.00 85.75 153 ILE A CA 1
ATOM 1293 C C . ILE A 1 153 ? -44.261 -4.564 27.464 1.00 85.75 153 ILE A C 1
ATOM 1295 O O . ILE A 1 153 ? -44.489 -3.685 28.307 1.00 85.75 153 ILE A O 1
ATOM 1299 N N . PRO A 1 154 ? -44.509 -4.371 26.153 1.00 86.19 154 PRO A N 1
ATOM 1300 C CA . PRO A 1 154 ? -45.096 -3.137 25.645 1.00 86.19 154 PRO A CA 1
ATOM 1301 C C . PRO A 1 154 ? -46.467 -2.919 26.292 1.00 86.19 154 PRO A C 1
ATOM 1303 O O . PRO A 1 154 ? -47.392 -3.713 26.120 1.00 86.19 154 PRO A O 1
ATOM 1306 N N . LYS A 1 155 ? -46.606 -1.839 27.067 1.00 84.06 155 LYS A N 1
ATOM 1307 C CA . LYS A 1 155 ? -47.883 -1.482 27.689 1.00 84.06 155 LYS A CA 1
ATOM 1308 C C . LYS A 1 155 ? -48.784 -0.844 26.638 1.00 84.06 155 LYS A C 1
ATOM 1310 O O . LYS A 1 155 ? -48.406 0.141 26.004 1.00 84.06 155 LYS A O 1
ATOM 1315 N N . ARG A 1 156 ? -49.990 -1.391 26.463 1.00 82.00 156 ARG A N 1
ATOM 1316 C CA . ARG A 1 156 ? -51.023 -0.778 25.622 1.00 82.00 156 ARG A CA 1
ATOM 1317 C C . ARG A 1 156 ? -51.374 0.586 26.214 1.00 82.00 156 ARG A C 1
ATOM 1319 O O . ARG A 1 156 ? -51.820 0.662 27.354 1.00 82.00 156 ARG A O 1
ATOM 1326 N N . VAL A 1 157 ? -51.183 1.654 25.444 1.00 80.31 157 VAL A N 1
ATOM 1327 C CA . VAL A 1 157 ? -51.655 2.986 25.839 1.00 80.31 157 VAL A CA 1
ATOM 1328 C C . VAL A 1 157 ? -53.180 2.973 25.766 1.00 80.31 157 VAL A C 1
ATOM 1330 O O . VAL A 1 157 ? -53.758 2.832 24.685 1.00 80.31 157 VAL A O 1
ATOM 1333 N N . GLU A 1 158 ? -53.841 3.072 26.916 1.00 79.69 158 GLU A N 1
ATOM 1334 C CA . GLU A 1 158 ? -55.294 3.179 26.974 1.00 79.69 158 GLU A CA 1
ATOM 1335 C C . GLU A 1 158 ? -55.722 4.538 26.415 1.00 79.69 158 GLU A C 1
ATOM 1337 O O . GLU A 1 158 ? -55.467 5.593 26.999 1.00 79.69 158 GLU A O 1
ATOM 1342 N N . LYS A 1 159 ? -56.384 4.533 25.255 1.00 77.31 159 LYS A N 1
ATOM 1343 C CA . LYS A 1 159 ? -57.080 5.725 24.771 1.00 77.31 159 LYS A CA 1
ATOM 1344 C C . LYS A 1 159 ? -58.286 5.945 25.679 1.00 77.31 159 LYS A C 1
ATOM 1346 O O . LYS A 1 159 ? -59.204 5.124 25.674 1.00 77.31 159 LYS A O 1
ATOM 1351 N N . LYS A 1 160 ? -58.295 7.045 26.439 1.00 78.44 160 LYS A N 1
ATOM 1352 C CA . LYS A 1 160 ? -59.485 7.471 27.186 1.00 78.44 160 LYS A CA 1
ATOM 1353 C C . LYS A 1 160 ? -60.641 7.606 26.194 1.00 78.44 160 LYS A C 1
ATOM 1355 O O . LYS A 1 160 ? -60.580 8.431 25.283 1.00 78.44 160 LYS A O 1
ATOM 1360 N N . LYS A 1 161 ? -61.673 6.774 26.342 1.00 73.19 161 LYS A N 1
ATOM 1361 C CA . LYS A 1 161 ? -62.927 6.960 25.608 1.00 73.19 161 LYS A CA 1
ATOM 1362 C C . LYS A 1 161 ? -63.563 8.242 26.145 1.00 73.19 161 LYS A C 1
ATOM 1364 O O . LYS A 1 161 ? -63.752 8.357 27.354 1.00 73.19 161 LYS A O 1
ATOM 1369 N N . LYS A 1 162 ? -63.850 9.215 25.277 1.00 76.31 162 LYS A N 1
ATOM 1370 C CA . LYS A 1 162 ? -64.672 10.369 25.662 1.00 76.31 162 LYS A CA 1
ATOM 1371 C C . LYS A 1 162 ? -66.073 9.827 25.970 1.00 76.31 162 LYS A C 1
ATOM 1373 O O . LYS A 1 162 ? -66.672 9.202 25.102 1.00 76.31 162 LYS A O 1
ATOM 1378 N N . LEU A 1 163 ? -66.528 9.973 27.216 1.00 72.38 163 LEU A N 1
ATOM 1379 C CA . LEU A 1 163 ? -67.793 9.397 27.699 1.00 72.38 163 LEU A CA 1
ATOM 1380 C C . LEU A 1 163 ? -69.035 10.187 27.257 1.00 72.38 163 LEU A C 1
ATOM 1382 O O . LEU A 1 163 ? -70.138 9.686 27.423 1.00 72.38 163 LEU A O 1
ATOM 1386 N N . PHE A 1 164 ? -68.867 11.361 26.644 1.00 64.19 164 PHE A N 1
ATOM 1387 C CA . PHE A 1 164 ? -69.961 12.161 26.098 1.00 64.19 164 PHE A CA 1
ATOM 1388 C C . PHE A 1 164 ? -69.508 12.844 24.803 1.00 64.19 164 PHE A C 1
ATOM 1390 O O . PHE A 1 164 ? -68.444 13.463 24.758 1.00 64.19 164 PHE A O 1
ATOM 1397 N N . SER A 1 165 ? -70.303 12.687 23.745 1.00 64.00 165 SER A N 1
ATOM 1398 C CA . SER A 1 165 ? -70.211 13.442 22.487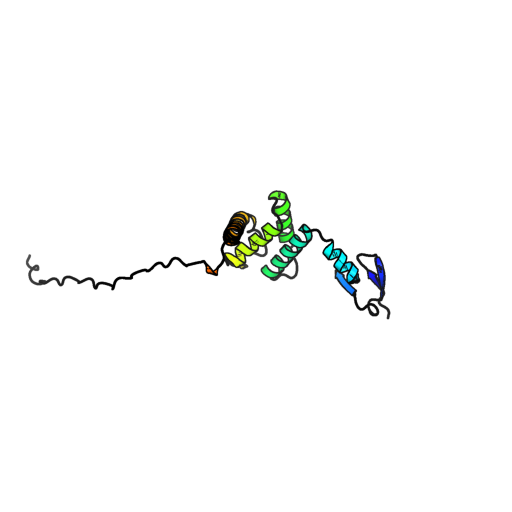 1.00 64.00 165 SER A CA 1
ATOM 1399 C C . SER A 1 165 ? -71.587 13.967 22.068 1.00 64.00 165 SER A C 1
ATOM 1401 O O . SER A 1 165 ? -71.890 14.037 20.884 1.00 64.00 165 SER A O 1
ATOM 1403 N N . PHE A 1 166 ? -72.450 14.245 23.039 1.00 59.69 166 PHE A N 1
ATOM 1404 C CA . PHE A 1 166 ? -73.805 14.721 22.807 1.00 59.69 166 PHE A CA 1
ATOM 1405 C C . PHE A 1 166 ? -74.025 15.907 23.741 1.00 59.69 166 PHE A C 1
ATOM 1407 O O . PHE A 1 166 ? -73.883 15.722 24.947 1.00 59.69 166 PHE A O 1
ATOM 1414 N N . LEU A 1 167 ? -74.389 17.062 23.174 1.00 58.69 167 LEU A N 1
ATOM 1415 C CA . LEU A 1 167 ? -74.774 18.327 23.829 1.00 58.69 167 LEU A CA 1
ATOM 1416 C C . LEU A 1 167 ? -73.704 19.428 23.946 1.00 58.69 167 LEU A C 1
ATOM 1418 O O . LEU A 1 167 ? -73.621 20.073 24.979 1.00 58.69 167 LEU A O 1
ATOM 1422 N N . GLU A 1 168 ? -72.958 19.703 22.874 1.00 56.06 168 GLU A N 1
ATOM 1423 C CA . GLU A 1 168 ? -72.505 21.077 22.569 1.00 56.06 168 GLU A CA 1
ATOM 1424 C C . GLU A 1 168 ? -72.641 21.317 21.051 1.00 56.06 168 GLU A C 1
ATOM 1426 O O . GLU A 1 168 ? -71.668 21.486 20.325 1.00 56.06 168 GLU A O 1
ATOM 1431 N N . GLU A 1 169 ? -73.880 21.245 20.563 1.00 55.28 169 GLU A N 1
ATOM 1432 C CA . GLU A 1 169 ? -74.343 21.978 19.377 1.00 55.28 169 GLU A CA 1
ATOM 1433 C C . GLU A 1 169 ? -75.645 22.667 19.798 1.00 55.28 169 GLU A C 1
ATOM 1435 O O . GLU A 1 169 ? -76.732 22.174 19.527 1.00 55.28 169 GLU A O 1
ATOM 1440 N N . GLU A 1 170 ? -75.523 23.749 20.565 1.00 49.31 170 GLU A N 1
ATOM 1441 C CA . GLU A 1 170 ? -76.578 24.749 20.769 1.00 49.31 170 GLU A CA 1
ATOM 1442 C C . GLU A 1 170 ? -75.905 26.058 21.221 1.00 49.31 170 GLU A C 1
ATOM 1444 O O . GLU A 1 170 ? -75.742 26.306 22.412 1.00 49.31 170 GLU A O 1
ATOM 1449 N N . GLU A 1 171 ? -75.366 26.797 20.241 1.00 41.00 171 GLU A N 1
ATOM 1450 C CA . GLU A 1 171 ? -75.524 28.251 19.987 1.00 41.00 171 GLU A CA 1
ATOM 1451 C C . GLU A 1 171 ? -74.571 28.729 18.878 1.00 41.00 171 GLU A C 1
ATOM 1453 O O . GLU A 1 171 ? -73.337 28.550 19.002 1.00 41.00 171 GLU A O 1
#

pLDDT: mean 84.87, std 10.69, range [41.0, 97.62]

Foldseek 3Di:
DFPWAAAPQPRDIDGPVPDPAKDDDDDPHIHGNVSVVVVVVPDDPQVVLQVVLQVVLCVLLVHPGQDPQQVVVVVCCCPVVVDGSNLLSLQVCCVCVVVVDDSVVQVRYSVCSVVRSVVSVVVVVVVVVVVVVCVVPDPVPDDDDDDDDDDDDDDPDDDPDPPDPPPDPDD

Mean predicted aligned error: 11.9 Å